Protein AF-A0A7Y9EXD9-F1 (afdb_monomer_lite)

Organism: NCBI:txid640634

Sequence (133 aa):
MTAPFILTLPLAAPLAAGTVIDIAADPDEARRLVVTDIATGVRYSVPAAGLPTTERGRVSRARVEACAISAGRAGTARTELTVVPMSVEPVSGGDGAADALSGAERAAADAGAEASWWSGVDRTEKPAPHRFW

Secondary structure (DSSP, 8-state):
-PPPEEEEESS-----TT-EEEEEE-SS-TTEEEEEETTT--EEEEESTTS---SSS---EEEEEEEEEEE-TTS-EEEEEEEEE-------STHHHHHHHHHHHHHHHHHHHHHHHHTTS---PPPPP----

Foldseek 3Di:
DFDWDKDKAQADDDDDQFFKWFWAADPVDNQWIWIARPVPRDIGIDGVPGDPPPVPDDLGMWTFHDWDWDQDPVRTIMIMTGIGRDPPPPPPDPVVVVVVVVVVVVVVVVVVVVVVVVVPPDPPDDPDPDDDD

Radius of gyration: 27.23 Å; chains: 1; bounding box: 58×32×91 Å

pLDDT: mean 77.77, std 14.72, range [38.97, 95.88]

Structure (mmCIF, N/CA/C/O backbone):
data_AF-A0A7Y9EXD9-F1
#
_entry.id   AF-A0A7Y9EXD9-F1
#
loop_
_atom_site.group_PDB
_atom_site.id
_atom_site.type_symbol
_atom_site.label_atom_id
_atom_site.label_alt_id
_atom_site.label_comp_id
_atom_site.label_asym_id
_atom_site.label_entity_id
_atom_site.label_seq_id
_atom_site.pdbx_PDB_ins_code
_atom_site.Cartn_x
_atom_site.Cartn_y
_atom_site.Cartn_z
_atom_site.occupancy
_atom_site.B_iso_or_equiv
_atom_site.auth_seq_id
_atom_site.auth_comp_id
_atom_site.auth_asym_id
_atom_site.auth_atom_id
_atom_site.pdbx_PDB_model_num
ATOM 1 N N . MET A 1 1 ? 14.109 -13.805 1.657 1.00 53.84 1 MET A N 1
ATOM 2 C CA . MET A 1 1 ? 12.675 -13.547 1.903 1.00 53.84 1 MET A CA 1
ATOM 3 C C . MET A 1 1 ? 12.573 -12.476 2.964 1.00 53.84 1 MET A C 1
ATOM 5 O O . MET A 1 1 ? 13.123 -12.671 4.041 1.00 53.84 1 MET A O 1
ATOM 9 N N . THR A 1 2 ? 11.959 -11.340 2.651 1.00 66.94 2 THR A N 1
ATOM 10 C CA . THR A 1 2 ? 11.722 -10.281 3.639 1.00 66.94 2 THR A CA 1
ATOM 11 C C . THR A 1 2 ? 10.468 -10.640 4.431 1.00 66.94 2 THR A C 1
ATOM 13 O O . THR A 1 2 ? 9.471 -11.050 3.840 1.00 66.94 2 THR A O 1
ATOM 16 N N . ALA A 1 3 ? 10.539 -10.576 5.760 1.00 81.88 3 ALA A N 1
ATOM 17 C CA . ALA A 1 3 ? 9.427 -10.971 6.618 1.00 81.88 3 ALA A CA 1
ATOM 18 C C . ALA A 1 3 ? 8.263 -9.967 6.511 1.00 81.88 3 ALA A C 1
ATOM 20 O O . ALA A 1 3 ? 8.518 -8.767 6.360 1.00 81.88 3 ALA A O 1
ATOM 21 N N . PRO A 1 4 ? 7.002 -10.430 6.593 1.00 87.06 4 PRO A N 1
ATOM 22 C CA . PRO A 1 4 ? 5.862 -9.533 6.691 1.00 87.06 4 PRO A CA 1
ATOM 23 C C . PRO A 1 4 ? 5.931 -8.722 7.986 1.00 87.06 4 PRO A C 1
ATOM 25 O O . PRO A 1 4 ? 6.447 -9.191 9.003 1.00 87.06 4 PRO A O 1
ATOM 28 N N . PHE A 1 5 ? 5.370 -7.520 7.959 1.00 86.31 5 PHE A N 1
ATOM 29 C CA . PHE A 1 5 ? 5.219 -6.685 9.141 1.00 86.31 5 PHE A CA 1
ATOM 30 C C . PHE A 1 5 ? 3.843 -6.033 9.214 1.00 86.31 5 PHE A C 1
ATOM 32 O O . PHE A 1 5 ? 3.102 -6.004 8.233 1.00 86.31 5 PHE A O 1
ATOM 39 N N . ILE A 1 6 ? 3.508 -5.511 10.395 1.00 88.88 6 ILE A N 1
ATOM 40 C CA . ILE A 1 6 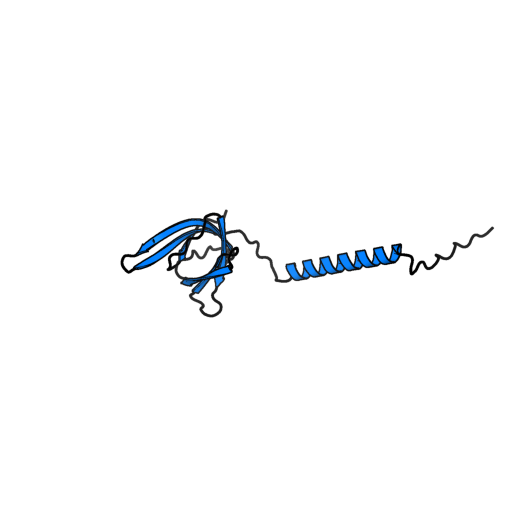? 2.247 -4.811 10.625 1.00 88.88 6 ILE A CA 1
ATOM 41 C C . ILE A 1 6 ? 2.459 -3.307 10.494 1.00 88.88 6 ILE A C 1
ATOM 43 O O . ILE A 1 6 ? 3.301 -2.722 11.175 1.00 88.88 6 ILE A O 1
ATOM 47 N N . LEU A 1 7 ? 1.663 -2.679 9.638 1.00 88.12 7 LEU A N 1
ATOM 48 C CA . LEU A 1 7 ? 1.541 -1.234 9.519 1.00 88.12 7 LEU A CA 1
ATOM 49 C C . LEU A 1 7 ? 0.195 -0.802 10.100 1.00 88.12 7 LEU A C 1
ATOM 51 O O . LEU A 1 7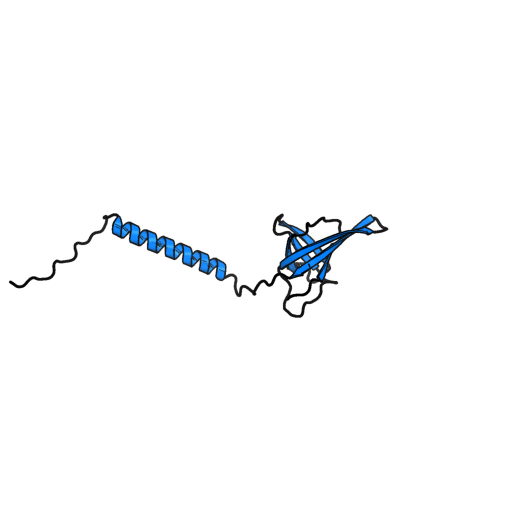 ? -0.839 -1.402 9.827 1.00 88.12 7 LEU A O 1
ATOM 55 N N . THR A 1 8 ? 0.201 0.252 10.907 1.00 88.50 8 THR A N 1
ATOM 56 C CA . THR A 1 8 ? -1.010 0.792 11.526 1.00 88.50 8 THR A CA 1
ATOM 57 C C . THR A 1 8 ? -1.357 2.152 10.945 1.00 88.50 8 THR A C 1
ATOM 59 O O . THR A 1 8 ? -0.533 3.063 10.978 1.00 88.50 8 THR A O 1
ATOM 62 N N . LEU A 1 9 ? -2.610 2.320 10.527 1.00 88.50 9 LEU A N 1
ATOM 63 C CA . LEU A 1 9 ? -3.190 3.615 10.188 1.00 88.50 9 LEU A CA 1
ATOM 64 C C . LEU A 1 9 ? -4.142 4.060 11.314 1.00 88.50 9 LEU A C 1
ATOM 66 O O . LEU A 1 9 ? -5.022 3.283 11.702 1.00 88.50 9 LEU A O 1
ATOM 70 N N . PRO A 1 10 ? -4.029 5.298 11.830 1.00 85.56 10 PRO A N 1
ATOM 71 C CA . PRO A 1 10 ? -4.900 5.827 12.884 1.00 85.56 10 PRO A CA 1
ATOM 72 C C . PRO A 1 10 ? -6.261 6.305 12.334 1.00 85.56 10 PRO A C 1
ATOM 74 O O . PRO A 1 10 ? -6.769 7.349 12.734 1.00 85.56 10 PRO A O 1
ATOM 77 N N . LEU A 1 11 ? -6.816 5.578 11.363 1.00 86.94 11 LEU A N 1
ATOM 78 C CA . LEU A 1 11 ? -8.100 5.848 10.717 1.00 86.94 11 LEU A CA 1
ATOM 79 C C . LEU A 1 11 ? -8.676 4.560 10.109 1.00 86.94 11 LEU A C 1
ATOM 81 O O . LEU A 1 11 ? -7.959 3.569 9.941 1.00 86.94 11 LEU A O 1
ATOM 85 N N . ALA A 1 12 ? -9.962 4.580 9.748 1.00 88.62 12 ALA A N 1
ATOM 86 C CA . ALA A 1 12 ? -10.585 3.531 8.938 1.00 88.62 12 ALA A CA 1
ATOM 87 C C . ALA A 1 12 ? -10.280 3.763 7.453 1.00 88.62 12 ALA A C 1
ATOM 89 O O . ALA A 1 12 ? -10.885 4.632 6.828 1.00 88.62 12 ALA A O 1
ATOM 90 N N . ALA A 1 13 ? -9.361 2.982 6.890 1.00 87.88 13 ALA A N 1
ATOM 91 C CA . ALA A 1 13 ? -9.089 2.963 5.459 1.00 87.88 13 ALA A CA 1
ATOM 92 C C . ALA A 1 13 ? -9.061 1.511 4.988 1.00 87.88 13 ALA A C 1
ATOM 94 O O . ALA A 1 13 ? -8.115 0.793 5.306 1.00 87.88 13 ALA A O 1
ATOM 95 N N . PRO A 1 14 ? -10.075 1.053 4.240 1.00 91.00 14 PRO A N 1
ATOM 96 C CA . PRO A 1 14 ? -9.994 -0.249 3.606 1.00 91.00 14 PRO A CA 1
ATOM 97 C C . PRO A 1 14 ? -8.934 -0.206 2.503 1.00 91.00 14 PRO A C 1
ATOM 99 O O . PRO A 1 14 ? -9.093 0.504 1.514 1.00 91.00 14 PRO A O 1
ATOM 102 N N . LEU A 1 15 ? -7.868 -0.989 2.669 1.00 92.00 15 LEU A N 1
ATOM 103 C CA . LEU A 1 15 ? -6.922 -1.302 1.601 1.00 92.00 15 LEU A CA 1
ATOM 104 C C . LEU A 1 15 ? -7.045 -2.783 1.258 1.00 92.00 15 LEU A C 1
ATOM 106 O O . LEU A 1 15 ? -6.958 -3.646 2.131 1.00 92.00 15 LEU A O 1
ATOM 110 N N . ALA A 1 16 ? -7.281 -3.075 -0.017 1.00 93.69 16 ALA A N 1
ATOM 111 C CA . ALA A 1 16 ? -7.462 -4.441 -0.476 1.00 93.69 16 ALA A CA 1
ATOM 112 C C . ALA A 1 16 ? -6.153 -5.241 -0.378 1.00 93.69 16 ALA A C 1
ATOM 114 O O . ALA A 1 16 ? -5.053 -4.714 -0.561 1.00 93.69 16 ALA A O 1
ATOM 115 N N . ALA A 1 17 ? -6.277 -6.548 -0.144 1.00 94.44 17 ALA A N 1
ATOM 116 C CA . ALA A 1 17 ? -5.156 -7.454 -0.346 1.00 94.44 17 ALA A CA 1
ATOM 117 C C . ALA A 1 17 ? -4.691 -7.371 -1.810 1.00 94.44 17 ALA A C 1
ATOM 119 O O . ALA A 1 17 ? -5.500 -7.346 -2.737 1.00 94.44 17 ALA A O 1
ATOM 120 N N . GLY A 1 18 ? -3.381 -7.314 -2.019 1.00 93.81 18 GLY A N 1
ATOM 121 C CA . GLY A 1 18 ? -2.765 -7.069 -3.317 1.00 93.81 18 GLY A CA 1
ATOM 122 C C . GLY A 1 18 ? -2.420 -5.610 -3.599 1.00 93.81 18 GLY A C 1
ATOM 123 O O . GLY A 1 18 ? -1.590 -5.381 -4.477 1.00 93.81 18 GLY A O 1
ATOM 124 N N . THR A 1 19 ? -2.976 -4.639 -2.864 1.00 94.69 19 THR A N 1
ATOM 125 C CA . THR A 1 19 ? -2.630 -3.225 -3.058 1.00 94.69 19 THR A CA 1
ATOM 126 C C . THR A 1 19 ? -1.142 -2.999 -2.799 1.00 94.69 19 THR A C 1
ATOM 128 O O . THR A 1 19 ? -0.591 -3.469 -1.800 1.00 94.69 19 THR A O 1
ATOM 131 N N . VAL A 1 20 ? -0.489 -2.279 -3.712 1.00 94.31 20 VAL A N 1
ATOM 132 C CA . VAL A 1 20 ? 0.910 -1.872 -3.566 1.00 94.31 20 VAL A CA 1
ATOM 133 C C . VAL A 1 20 ? 0.947 -0.472 -2.974 1.00 94.31 20 VAL A C 1
ATOM 135 O O . VAL A 1 20 ? 0.319 0.450 -3.496 1.00 94.31 20 VAL A O 1
ATOM 138 N N . ILE A 1 21 ? 1.703 -0.328 -1.894 1.00 92.56 21 ILE A N 1
ATOM 139 C CA . ILE A 1 21 ? 1.892 0.932 -1.190 1.00 92.56 21 ILE A CA 1
ATOM 140 C C . ILE A 1 21 ? 3.352 1.372 -1.245 1.00 92.56 21 ILE A C 1
ATOM 142 O O . ILE A 1 21 ? 4.267 0.547 -1.176 1.00 92.56 21 ILE A O 1
ATOM 146 N N . ASP A 1 22 ? 3.553 2.680 -1.335 1.00 91.31 22 ASP A N 1
ATOM 147 C CA . ASP A 1 22 ? 4.838 3.341 -1.130 1.00 91.31 22 ASP A CA 1
ATOM 148 C C . ASP A 1 22 ? 4.902 3.890 0.301 1.00 91.31 22 ASP A C 1
ATOM 150 O O . ASP A 1 22 ? 3.909 4.405 0.817 1.00 91.31 22 ASP A O 1
ATOM 154 N N . ILE A 1 23 ? 6.043 3.744 0.967 1.00 87.75 23 ILE A N 1
ATOM 155 C CA . ILE A 1 23 ? 6.268 4.151 2.353 1.00 87.75 23 ILE A CA 1
ATOM 156 C C . ILE A 1 23 ? 7.499 5.055 2.375 1.00 87.75 23 ILE A C 1
ATOM 158 O O . ILE A 1 23 ? 8.632 4.611 2.193 1.00 87.75 23 ILE A O 1
ATOM 162 N N . ALA A 1 24 ? 7.279 6.337 2.641 1.00 85.62 24 ALA A N 1
ATOM 163 C CA . ALA A 1 24 ? 8.326 7.349 2.642 1.00 85.62 24 ALA A CA 1
ATOM 164 C C . ALA A 1 24 ? 8.376 8.109 3.970 1.00 85.62 24 ALA A C 1
ATOM 166 O O . ALA A 1 24 ? 7.413 8.135 4.736 1.00 85.62 24 ALA A O 1
ATOM 167 N N . ALA A 1 25 ? 9.519 8.742 4.252 1.00 83.25 25 ALA A N 1
ATOM 168 C CA . ALA A 1 25 ? 9.567 9.787 5.274 1.00 83.25 25 ALA A CA 1
ATOM 169 C C . ALA A 1 25 ? 8.645 10.927 4.874 1.00 83.25 25 ALA A C 1
ATOM 171 O O . ALA A 1 25 ? 8.602 11.299 3.703 1.00 83.25 25 ALA A O 1
ATOM 172 N N . ASP A 1 26 ? 7.960 11.494 5.858 1.00 80.56 26 ASP A N 1
ATOM 173 C CA . ASP A 1 26 ? 7.400 12.817 5.672 1.00 80.56 26 ASP A CA 1
ATOM 174 C C . ASP A 1 26 ? 8.570 13.823 5.588 1.00 80.56 26 ASP A C 1
ATOM 176 O O . ASP A 1 26 ? 9.414 13.834 6.494 1.00 80.56 26 ASP A O 1
ATOM 180 N N . PRO A 1 27 ? 8.698 14.594 4.491 1.00 73.50 27 PRO A N 1
ATOM 181 C CA . PRO A 1 27 ? 9.786 15.556 4.335 1.00 73.50 27 PRO A CA 1
ATOM 182 C C . PRO A 1 27 ? 9.695 16.708 5.343 1.00 73.50 27 PRO A C 1
ATOM 184 O O . PRO A 1 27 ? 10.726 17.281 5.693 1.00 73.50 27 PRO A O 1
ATOM 187 N N . ASP A 1 28 ? 8.491 17.010 5.834 1.00 77.94 28 ASP A N 1
ATOM 188 C CA . ASP A 1 28 ? 8.232 18.149 6.712 1.00 77.94 28 ASP A CA 1
ATOM 189 C C . ASP A 1 28 ? 8.230 17.742 8.196 1.00 77.94 28 ASP A C 1
ATOM 191 O O . ASP A 1 28 ? 8.493 18.564 9.077 1.00 77.94 28 ASP A O 1
ATOM 195 N N . GLU A 1 29 ? 7.984 16.462 8.503 1.00 79.19 29 GLU A N 1
ATOM 196 C CA . GLU A 1 29 ? 7.895 15.961 9.877 1.00 79.19 29 GLU A CA 1
ATOM 197 C C . GLU A 1 29 ? 8.672 14.649 10.073 1.00 79.19 29 GLU A C 1
ATOM 199 O O . GLU A 1 29 ? 8.161 13.550 9.878 1.00 79.19 29 GLU A O 1
ATOM 204 N N . ALA A 1 30 ? 9.905 14.740 10.584 1.00 71.44 30 ALA A N 1
ATOM 205 C CA . ALA A 1 30 ? 10.828 13.602 10.741 1.00 71.44 30 ALA A CA 1
ATOM 206 C C . ALA A 1 30 ? 10.293 12.404 11.563 1.00 71.44 30 ALA A C 1
ATOM 208 O O . ALA A 1 30 ? 10.867 11.314 11.528 1.00 71.44 30 ALA A O 1
ATOM 209 N N . ARG A 1 31 ? 9.211 12.594 12.328 1.00 80.06 31 ARG A N 1
ATOM 210 C CA . ARG A 1 31 ? 8.548 11.551 13.130 1.00 80.06 31 ARG A CA 1
ATOM 211 C C . ARG A 1 31 ? 7.303 10.967 12.468 1.00 80.06 31 ARG A C 1
ATOM 213 O O . ARG A 1 31 ? 6.606 10.172 13.101 1.00 80.06 31 ARG A O 1
ATOM 220 N N . ARG A 1 32 ? 7.026 11.329 11.220 1.00 83.12 32 ARG A N 1
ATOM 221 C CA . ARG A 1 32 ? 5.924 10.794 10.432 1.00 83.12 32 ARG A CA 1
ATOM 222 C C . ARG A 1 32 ? 6.414 10.111 9.178 1.00 83.12 32 ARG A C 1
ATOM 224 O O . ARG A 1 32 ? 7.522 10.324 8.684 1.00 83.12 32 ARG A O 1
ATOM 231 N N . LEU A 1 33 ? 5.550 9.245 8.691 1.00 85.62 33 LEU A N 1
ATOM 232 C CA . LEU A 1 33 ? 5.712 8.560 7.434 1.00 85.62 33 LEU A CA 1
ATOM 233 C C . LEU A 1 33 ? 4.466 8.771 6.604 1.00 85.62 33 LEU A C 1
ATOM 235 O O . LEU A 1 33 ? 3.353 8.871 7.123 1.00 85.62 33 LEU A O 1
ATOM 239 N N . VAL A 1 34 ? 4.684 8.809 5.305 1.00 88.50 34 VAL A N 1
ATOM 240 C CA . VAL A 1 34 ? 3.632 8.897 4.313 1.00 88.50 34 VAL A CA 1
ATOM 241 C C . VAL A 1 34 ? 3.505 7.526 3.679 1.00 88.50 34 VAL A C 1
ATOM 243 O O . VAL A 1 34 ? 4.453 7.024 3.079 1.00 88.50 34 VAL A O 1
ATOM 246 N N . VAL A 1 35 ? 2.327 6.933 3.821 1.00 90.00 35 VAL A N 1
ATOM 247 C CA . VAL A 1 35 ? 1.935 5.707 3.132 1.00 90.00 35 VAL A CA 1
ATOM 248 C C . VAL A 1 35 ? 1.063 6.115 1.957 1.00 90.00 35 VAL A C 1
ATOM 250 O O . VAL A 1 35 ? 0.035 6.756 2.158 1.00 90.00 35 VAL A O 1
ATOM 253 N N . THR A 1 36 ? 1.460 5.770 0.741 1.00 92.25 36 THR A N 1
ATOM 254 C CA . THR A 1 36 ? 0.731 6.136 -0.476 1.00 92.25 36 THR A CA 1
ATOM 255 C C . THR A 1 36 ? 0.239 4.878 -1.165 1.00 92.25 36 THR A C 1
ATOM 257 O O . THR A 1 36 ? 1.048 4.021 -1.510 1.00 92.25 36 THR A O 1
ATOM 260 N N . ASP A 1 37 ? -1.066 4.760 -1.389 1.00 93.62 37 ASP A N 1
ATOM 261 C CA . ASP A 1 37 ? -1.591 3.761 -2.319 1.00 93.62 37 ASP A CA 1
ATOM 262 C C . ASP A 1 37 ? -1.192 4.169 -3.740 1.00 93.62 37 ASP A C 1
ATOM 264 O O . ASP A 1 37 ? -1.596 5.224 -4.226 1.00 93.62 37 ASP A O 1
ATOM 268 N N . ILE A 1 38 ? -0.377 3.349 -4.405 1.00 93.12 38 ILE A N 1
ATOM 269 C CA . ILE A 1 38 ? 0.156 3.668 -5.735 1.00 93.12 38 ILE A CA 1
ATOM 270 C C . ILE A 1 38 ? -0.955 3.684 -6.790 1.00 93.12 38 ILE A C 1
ATOM 272 O O . ILE A 1 38 ? -0.881 4.458 -7.742 1.00 93.12 38 ILE A O 1
ATOM 276 N N . ALA A 1 39 ? -1.984 2.849 -6.635 1.00 92.50 39 ALA A N 1
ATOM 277 C CA . ALA A 1 39 ? -3.055 2.741 -7.618 1.00 92.50 39 ALA A CA 1
ATOM 278 C C . ALA A 1 39 ? -3.986 3.959 -7.587 1.00 92.50 39 ALA A C 1
ATOM 280 O O . ALA A 1 39 ? -4.462 4.397 -8.632 1.00 92.50 39 ALA A O 1
ATOM 281 N N . THR A 1 40 ? -4.249 4.502 -6.397 1.00 92.62 40 THR A N 1
ATOM 282 C CA . THR A 1 40 ? -5.210 5.602 -6.205 1.00 92.62 40 THR A CA 1
ATOM 283 C C . THR A 1 40 ? -4.554 6.955 -5.938 1.00 92.62 40 THR A C 1
ATOM 285 O O . THR A 1 40 ? -5.205 7.988 -6.071 1.00 92.62 40 THR A O 1
ATOM 288 N N . GLY A 1 41 ? -3.280 6.974 -5.548 1.00 92.12 41 GLY A N 1
ATOM 289 C CA . GLY A 1 41 ? -2.555 8.173 -5.126 1.00 92.12 41 GLY A CA 1
ATOM 290 C C . GLY A 1 41 ? -2.954 8.696 -3.742 1.00 92.12 41 GLY A C 1
ATOM 291 O O . GLY A 1 41 ? -2.472 9.752 -3.331 1.00 92.12 41 GLY A O 1
ATOM 292 N N . VAL A 1 42 ? -3.828 7.999 -3.007 1.00 91.94 42 VAL A N 1
ATOM 293 C CA . VAL A 1 42 ? -4.260 8.427 -1.670 1.00 91.94 42 VAL A CA 1
ATOM 294 C C . VAL A 1 42 ? -3.099 8.304 -0.685 1.00 91.94 42 VAL A C 1
ATOM 296 O O . VAL A 1 42 ? -2.430 7.273 -0.617 1.00 91.94 42 VAL A O 1
ATOM 299 N N . ARG A 1 43 ? -2.872 9.369 0.095 1.00 91.56 43 ARG A N 1
ATOM 300 C CA . ARG A 1 43 ? -1.762 9.490 1.049 1.00 91.56 43 ARG A CA 1
ATOM 301 C C . ARG A 1 43 ? -2.271 9.466 2.484 1.00 91.56 43 ARG A C 1
ATOM 303 O O . ARG A 1 43 ? -3.142 10.250 2.856 1.00 91.56 43 ARG A O 1
ATOM 310 N N . TYR A 1 44 ? -1.667 8.619 3.304 1.00 88.75 44 TYR A N 1
ATOM 311 C CA . TYR A 1 44 ? -1.942 8.485 4.728 1.00 88.75 44 TYR A CA 1
ATOM 312 C C . TYR A 1 44 ? -0.703 8.902 5.519 1.00 88.75 44 TYR A C 1
ATOM 314 O O . TYR A 1 44 ? 0.367 8.317 5.360 1.00 88.75 44 TYR A O 1
ATOM 322 N N . SER A 1 45 ? -0.843 9.915 6.373 1.00 87.06 45 SER A N 1
ATOM 323 C CA . SER A 1 45 ? 0.220 10.338 7.289 1.00 87.06 45 SER A CA 1
ATOM 324 C C . SER A 1 45 ? 0.096 9.547 8.588 1.00 87.06 45 SER A C 1
ATOM 326 O O . SER A 1 45 ? -0.951 9.579 9.242 1.00 87.06 45 SER A O 1
ATOM 328 N N . VAL A 1 46 ? 1.142 8.807 8.948 1.00 84.50 46 VAL A N 1
ATOM 329 C CA . VAL A 1 46 ? 1.164 7.951 10.137 1.00 84.50 46 VAL A CA 1
ATOM 330 C C . VAL A 1 46 ? 2.377 8.240 11.014 1.00 84.50 46 VAL A C 1
ATOM 332 O O . VAL A 1 46 ? 3.436 8.609 10.500 1.00 84.50 46 VAL A O 1
ATOM 335 N N . PRO A 1 47 ? 2.270 8.060 12.341 1.00 81.62 47 PRO A N 1
ATOM 336 C CA . PRO A 1 47 ? 3.429 8.130 13.219 1.00 81.62 47 PRO A CA 1
ATOM 337 C C . PRO A 1 47 ? 4.485 7.093 12.813 1.00 81.62 47 PRO A C 1
ATOM 339 O O . PRO A 1 47 ? 4.166 5.930 12.584 1.00 81.62 47 PRO A O 1
ATOM 342 N N . ALA A 1 48 ? 5.756 7.492 12.782 1.00 71.94 48 ALA A N 1
ATOM 343 C CA . ALA A 1 48 ? 6.875 6.588 12.502 1.00 71.94 48 ALA A CA 1
ATOM 344 C C . ALA A 1 48 ? 7.119 5.570 13.634 1.00 71.94 48 ALA A C 1
ATOM 346 O O . ALA A 1 48 ? 7.829 4.581 13.451 1.00 71.94 48 ALA A O 1
ATOM 347 N N . ALA A 1 49 ? 6.542 5.811 14.815 1.00 60.34 49 ALA A N 1
ATOM 348 C CA . ALA A 1 49 ? 6.618 4.915 15.957 1.00 60.34 49 ALA A CA 1
ATOM 349 C C . ALA A 1 49 ? 5.772 3.657 15.697 1.00 60.34 49 ALA A C 1
ATOM 351 O O . ALA A 1 49 ? 4.548 3.704 15.776 1.00 60.34 49 ALA A O 1
ATOM 352 N 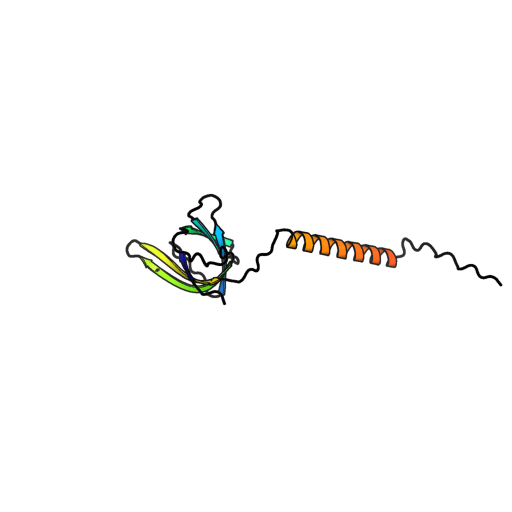N . GLY A 1 50 ? 6.426 2.533 15.397 1.00 53.03 50 GLY A N 1
ATOM 353 C CA . GLY A 1 50 ? 5.765 1.227 15.279 1.00 53.03 50 GLY A CA 1
ATOM 354 C C . GLY A 1 50 ? 6.077 0.438 14.012 1.00 53.03 50 GLY A C 1
ATOM 355 O O . GLY A 1 50 ? 5.630 -0.698 13.902 1.00 53.03 50 GLY A O 1
ATOM 356 N N . LEU A 1 51 ? 6.856 0.984 13.077 1.00 60.34 51 LEU A N 1
ATOM 357 C CA . LEU A 1 51 ? 7.388 0.171 11.986 1.00 60.34 51 LEU A CA 1
ATOM 358 C C . LEU A 1 51 ? 8.604 -0.621 12.449 1.00 60.34 51 LEU A C 1
ATOM 360 O O . LEU A 1 51 ? 9.446 -0.071 13.165 1.00 60.34 51 LEU A O 1
ATOM 364 N N . PRO A 1 52 ? 8.750 -1.881 12.010 1.00 53.34 52 PRO A N 1
ATOM 365 C CA . PRO A 1 52 ? 10.027 -2.537 12.139 1.00 53.34 52 PRO A CA 1
ATOM 366 C C . PRO A 1 52 ? 11.013 -1.768 11.276 1.00 53.34 52 PRO A C 1
ATOM 368 O O . PRO A 1 52 ? 10.881 -1.697 10.054 1.00 53.34 52 PRO A O 1
ATOM 371 N N . THR A 1 53 ? 12.018 -1.195 11.926 1.00 50.84 53 THR A N 1
ATOM 372 C CA . THR A 1 53 ? 13.288 -0.855 11.301 1.00 50.84 53 THR A CA 1
ATOM 373 C C . THR A 1 53 ? 13.872 -2.176 10.810 1.00 50.84 53 THR A C 1
ATOM 375 O O . THR A 1 53 ? 14.639 -2.834 11.505 1.00 50.84 53 THR A O 1
ATOM 378 N N . THR A 1 54 ? 13.423 -2.665 9.656 1.00 45.25 54 THR A N 1
ATOM 379 C CA . THR A 1 54 ? 14.049 -3.825 9.036 1.00 45.25 54 THR A CA 1
ATOM 380 C C . THR A 1 54 ? 15.497 -3.434 8.794 1.00 45.25 54 THR A C 1
ATOM 382 O O . THR A 1 54 ? 15.751 -2.416 8.154 1.00 45.25 54 THR A O 1
ATOM 385 N N . GLU A 1 55 ? 16.443 -4.218 9.313 1.00 42.03 55 GLU A N 1
ATOM 386 C CA . GLU A 1 55 ? 17.897 -3.966 9.280 1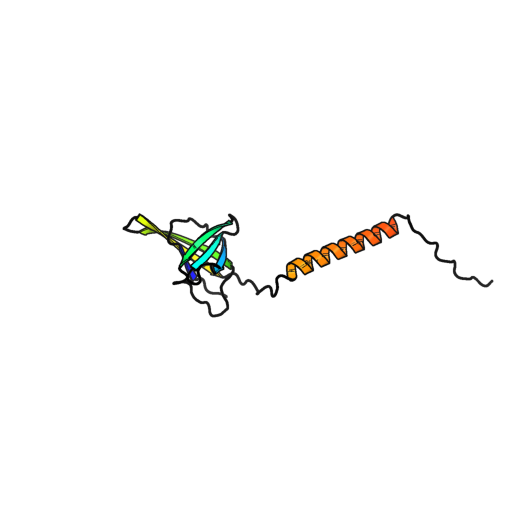.00 42.03 55 GLU A CA 1
ATOM 387 C C . GLU A 1 55 ? 18.495 -3.774 7.865 1.00 42.03 55 GLU A C 1
ATOM 389 O O . GLU A 1 55 ? 19.699 -3.601 7.703 1.00 42.03 55 GLU A O 1
ATOM 394 N N . ARG A 1 56 ? 17.669 -3.778 6.814 1.00 38.97 56 ARG A N 1
ATOM 395 C CA . ARG A 1 56 ? 18.039 -3.573 5.415 1.00 38.97 56 ARG A CA 1
ATOM 396 C C . ARG A 1 56 ? 17.235 -2.430 4.804 1.00 38.97 56 ARG A C 1
ATOM 398 O O . ARG A 1 56 ? 16.292 -2.669 4.060 1.00 38.97 56 ARG A O 1
ATOM 405 N N . GLY A 1 57 ? 17.634 -1.197 5.105 1.00 50.75 57 GLY A N 1
ATOM 406 C CA . GLY A 1 57 ? 17.099 -0.004 4.447 1.00 50.75 57 GLY A CA 1
ATOM 407 C C . GLY A 1 57 ? 15.641 0.309 4.802 1.00 50.75 57 GLY A C 1
ATOM 408 O O . GLY A 1 57 ? 14.864 -0.544 5.227 1.00 50.75 57 GLY A O 1
ATOM 409 N N . ARG A 1 58 ? 15.251 1.577 4.650 1.00 64.62 58 ARG A N 1
ATOM 410 C CA . ARG A 1 58 ? 13.834 1.963 4.691 1.00 64.62 58 ARG A CA 1
ATOM 411 C C . ARG A 1 58 ? 13.091 1.145 3.635 1.00 64.62 58 ARG A C 1
ATOM 413 O O . ARG A 1 58 ? 13.423 1.250 2.458 1.00 64.62 58 ARG A O 1
ATOM 420 N N . VAL A 1 59 ? 12.097 0.359 4.046 1.00 67.56 59 VAL A N 1
ATOM 421 C CA . VAL A 1 59 ? 11.145 -0.246 3.106 1.00 67.56 59 VAL A CA 1
ATOM 422 C C . VAL A 1 59 ? 10.486 0.894 2.339 1.00 67.56 59 VAL A C 1
ATOM 424 O O . VAL A 1 59 ? 9.785 1.697 2.946 1.00 67.56 59 VAL A O 1
ATOM 427 N N . SER A 1 60 ? 10.748 0.983 1.037 1.00 80.00 60 SER A N 1
ATOM 428 C CA . SER A 1 60 ? 10.157 1.998 0.163 1.00 80.00 60 SER A CA 1
ATOM 429 C C . SER A 1 60 ? 8.833 1.528 -0.422 1.00 80.00 60 SER A C 1
ATOM 431 O O . SER A 1 60 ? 7.902 2.312 -0.492 1.00 80.00 60 SER A O 1
ATOM 433 N N . ARG A 1 61 ? 8.696 0.241 -0.770 1.00 88.88 61 ARG A N 1
ATOM 434 C CA . ARG A 1 61 ? 7.431 -0.337 -1.248 1.00 88.88 61 ARG A CA 1
ATOM 435 C C . ARG A 1 61 ? 7.080 -1.634 -0.549 1.00 88.88 61 ARG A C 1
ATOM 437 O O . ARG A 1 61 ? 7.946 -2.459 -0.254 1.00 88.88 61 ARG A O 1
ATOM 444 N N . ALA A 1 62 ? 5.790 -1.842 -0.340 1.00 90.38 62 ALA A N 1
ATOM 445 C CA . ALA A 1 62 ? 5.251 -3.070 0.218 1.00 90.38 62 ALA A CA 1
ATOM 446 C C . ALA A 1 62 ? 3.920 -3.435 -0.446 1.00 90.38 62 ALA A C 1
ATOM 448 O O . ALA A 1 62 ? 3.218 -2.581 -0.986 1.00 90.38 62 ALA A O 1
ATOM 449 N N . ARG A 1 63 ? 3.568 -4.717 -0.391 1.00 94.06 63 ARG A N 1
ATOM 450 C CA . ARG A 1 63 ? 2.270 -5.234 -0.826 1.00 94.06 63 ARG A CA 1
ATOM 451 C C . ARG A 1 63 ? 1.423 -5.565 0.395 1.00 94.06 63 ARG A C 1
ATOM 453 O O . ARG A 1 63 ? 1.917 -6.196 1.326 1.00 94.06 63 ARG A O 1
ATOM 460 N N . VAL A 1 64 ? 0.157 -5.167 0.383 1.00 94.38 64 VAL A N 1
ATOM 461 C CA . VAL A 1 64 ? -0.819 -5.547 1.409 1.00 94.38 64 VAL A CA 1
ATOM 462 C C . VAL A 1 64 ? -1.212 -7.012 1.213 1.00 94.38 64 VAL A C 1
ATOM 464 O O . VAL A 1 64 ? -1.669 -7.392 0.140 1.00 94.38 64 VAL A O 1
ATOM 467 N N . GLU A 1 65 ? -1.056 -7.835 2.243 1.00 95.88 65 GLU A N 1
ATOM 468 C CA . GLU A 1 65 ? -1.527 -9.229 2.274 1.00 95.88 65 GLU A CA 1
ATOM 469 C C . GLU A 1 65 ? -2.872 -9.349 2.993 1.00 95.88 65 GLU A C 1
ATOM 471 O O . GLU A 1 65 ? -3.741 -10.113 2.584 1.00 95.88 65 GLU A O 1
ATOM 476 N N . ALA A 1 66 ? -3.066 -8.567 4.055 1.00 94.88 66 ALA A N 1
ATOM 477 C CA . ALA A 1 66 ? -4.310 -8.544 4.810 1.00 94.88 66 ALA A CA 1
ATOM 478 C C . ALA A 1 66 ? -4.579 -7.153 5.385 1.00 94.88 66 ALA A C 1
ATOM 480 O O . ALA A 1 66 ? -3.651 -6.401 5.684 1.00 94.88 66 ALA A O 1
ATOM 481 N N . CYS A 1 67 ? -5.860 -6.842 5.573 1.00 94.44 67 CYS A N 1
ATOM 482 C CA . CYS A 1 67 ? -6.333 -5.608 6.183 1.00 94.44 67 CYS A CA 1
ATOM 483 C C . CYS A 1 67 ? -7.382 -5.944 7.243 1.00 94.44 67 CYS A C 1
ATOM 485 O O . CYS A 1 67 ? -8.390 -6.585 6.945 1.00 94.44 67 CYS A O 1
ATOM 487 N N . ALA A 1 68 ? -7.158 -5.479 8.467 1.00 94.25 68 ALA A N 1
ATOM 488 C CA . ALA A 1 68 ? -8.108 -5.556 9.563 1.00 94.25 68 ALA A CA 1
ATOM 489 C C . ALA A 1 68 ? -8.481 -4.141 10.008 1.00 94.25 68 ALA A C 1
ATOM 491 O O . ALA A 1 68 ? -7.614 -3.321 10.300 1.00 94.25 68 ALA A O 1
ATOM 492 N N . ILE A 1 69 ? -9.779 -3.850 10.075 1.00 92.38 69 ILE A N 1
ATOM 493 C CA . ILE A 1 69 ? -10.286 -2.569 10.570 1.00 92.38 69 ILE A CA 1
ATOM 494 C C . ILE A 1 69 ? -10.959 -2.825 11.910 1.00 92.38 69 ILE A C 1
ATOM 496 O O . ILE A 1 69 ? -11.841 -3.675 12.020 1.00 92.38 69 ILE A O 1
ATOM 500 N N . SER A 1 70 ? -10.554 -2.074 12.925 1.00 90.38 70 SER A N 1
ATOM 501 C CA . SER A 1 70 ? -11.145 -2.120 14.258 1.00 90.38 70 SER A CA 1
ATOM 502 C C . SER A 1 70 ? -11.713 -0.756 14.635 1.00 90.38 70 SER A C 1
ATOM 504 O O . SER A 1 70 ? -11.102 0.287 14.395 1.00 90.38 70 SER A O 1
ATOM 506 N N . ALA A 1 71 ? -12.904 -0.762 15.230 1.00 85.88 71 ALA A N 1
ATOM 507 C CA . ALA A 1 71 ? -13.490 0.423 15.839 1.00 85.88 71 ALA A CA 1
ATOM 508 C C . ALA A 1 71 ? -13.049 0.498 17.306 1.00 85.88 71 ALA A C 1
ATOM 510 O O . ALA A 1 71 ? -13.325 -0.401 18.101 1.00 85.88 71 ALA A O 1
ATOM 511 N N . GLY A 1 72 ? -12.343 1.562 17.669 1.00 76.44 72 GLY A N 1
ATOM 512 C CA . GLY A 1 72 ? -11.948 1.847 19.040 1.00 76.44 72 GLY A CA 1
ATOM 513 C C . GLY A 1 72 ? -13.115 2.365 19.880 1.00 76.44 72 GLY A C 1
ATOM 514 O O . GLY A 1 72 ? -14.058 2.983 19.387 1.00 76.44 72 GLY A O 1
ATOM 515 N N . ARG A 1 73 ? -13.015 2.160 21.198 1.00 68.81 73 ARG A N 1
ATOM 516 C CA . ARG A 1 73 ? -14.054 2.500 22.191 1.00 68.81 73 ARG A CA 1
ATOM 517 C C . ARG A 1 73 ? -14.393 4.001 22.269 1.00 68.81 73 ARG A C 1
ATOM 519 O O . ARG A 1 73 ? -15.423 4.351 22.828 1.00 68.81 73 ARG A O 1
ATOM 526 N N . ALA A 1 74 ? -13.546 4.870 21.713 1.00 70.81 74 ALA A N 1
ATOM 527 C CA . ALA A 1 74 ? -13.702 6.328 21.707 1.00 70.81 74 ALA A CA 1
ATOM 528 C C . ALA A 1 74 ? -14.051 6.903 20.316 1.00 70.81 74 ALA A C 1
ATOM 530 O O . ALA A 1 74 ? -13.788 8.072 20.05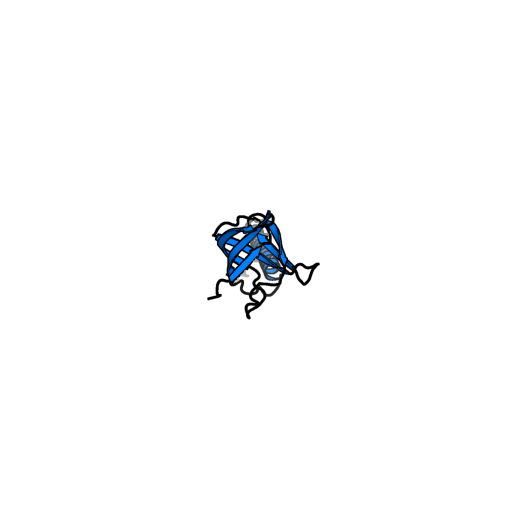1 1.00 70.81 74 ALA A O 1
ATOM 531 N N . GLY A 1 75 ? -14.584 6.086 19.400 1.00 69.50 75 GLY A N 1
ATOM 532 C CA . GLY A 1 75 ? -14.912 6.519 18.033 1.00 69.50 75 GLY A CA 1
ATOM 533 C C . GLY A 1 75 ? -13.699 6.652 17.106 1.00 69.50 75 GLY A C 1
ATOM 534 O O . GLY A 1 75 ? -13.839 7.041 15.951 1.00 69.50 75 GLY A O 1
ATOM 535 N N . THR A 1 76 ? -12.506 6.300 17.583 1.00 78.19 76 THR A N 1
ATOM 536 C CA . THR A 1 76 ? -11.293 6.224 16.771 1.00 78.19 76 THR A CA 1
ATOM 537 C C . THR A 1 76 ? -11.236 4.875 16.067 1.00 78.19 76 THR A C 1
ATOM 539 O O . THR A 1 76 ? -11.130 3.836 16.712 1.00 78.19 76 THR A O 1
ATOM 542 N N . ALA A 1 77 ? -11.320 4.858 14.740 1.00 85.31 77 ALA A N 1
ATOM 543 C CA . ALA A 1 77 ? -11.090 3.636 13.978 1.00 85.31 77 ALA A CA 1
ATOM 544 C C . ALA A 1 77 ? -9.597 3.471 13.669 1.00 85.31 77 ALA A C 1
ATOM 546 O O . ALA A 1 77 ? -8.899 4.453 13.419 1.00 85.31 77 ALA A O 1
ATOM 547 N N . ARG A 1 78 ? -9.109 2.233 13.686 1.00 88.44 78 ARG A N 1
ATOM 548 C CA . ARG A 1 78 ? -7.724 1.877 13.370 1.00 88.44 78 ARG A CA 1
ATOM 549 C C . ARG A 1 78 ? -7.719 0.799 12.302 1.00 88.44 78 ARG A C 1
ATOM 551 O O . ARG A 1 78 ? -8.491 -0.156 12.379 1.00 88.44 78 ARG A O 1
ATOM 558 N N . THR A 1 79 ? -6.816 0.940 11.345 1.00 90.75 79 THR A N 1
ATOM 559 C CA . THR A 1 79 ? -6.552 -0.091 10.344 1.00 90.75 79 THR A CA 1
ATOM 560 C C . THR A 1 79 ? -5.196 -0.719 10.626 1.00 90.75 79 THR A C 1
ATOM 562 O O . THR A 1 79 ? -4.207 -0.008 10.800 1.00 90.75 79 THR A O 1
ATOM 565 N N . GLU A 1 80 ? -5.150 -2.043 10.673 1.00 91.44 80 GLU A N 1
ATOM 566 C CA . GLU A 1 80 ? -3.930 -2.839 10.742 1.00 91.44 80 GLU A CA 1
ATOM 567 C C . GLU A 1 80 ? -3.741 -3.565 9.413 1.00 91.44 80 GLU A C 1
ATOM 569 O O . GLU A 1 80 ? -4.617 -4.295 8.949 1.00 91.44 80 GLU A O 1
ATOM 574 N N . LEU A 1 81 ? -2.595 -3.332 8.785 1.00 91.06 81 LEU A N 1
ATOM 575 C CA . LEU A 1 81 ? -2.226 -3.916 7.507 1.00 91.06 81 LEU A CA 1
ATOM 576 C C . LEU A 1 81 ? -1.081 -4.892 7.732 1.00 91.06 81 LEU A C 1
ATOM 578 O O . LEU A 1 81 ? -0.017 -4.493 8.206 1.00 91.06 81 LEU A O 1
ATOM 582 N N . THR A 1 82 ? -1.272 -6.146 7.341 1.00 92.62 82 THR A N 1
ATOM 583 C CA . THR A 1 82 ? -0.157 -7.077 7.168 1.00 92.62 82 THR A CA 1
ATOM 584 C C . THR A 1 82 ? 0.439 -6.812 5.802 1.00 92.62 82 THR A C 1
ATOM 586 O O . THR A 1 82 ? -0.240 -6.994 4.790 1.00 92.62 82 THR A O 1
ATOM 589 N N . VAL A 1 83 ? 1.691 -6.370 5.762 1.00 91.31 83 VAL A N 1
ATOM 590 C CA . VAL A 1 83 ? 2.362 -5.987 4.521 1.00 91.31 83 VAL A CA 1
ATOM 591 C C . VAL A 1 83 ? 3.652 -6.771 4.334 1.00 91.31 83 VAL A C 1
ATOM 593 O O . VAL A 1 83 ? 4.390 -7.030 5.283 1.00 91.31 83 VAL A O 1
ATOM 596 N N . VAL A 1 84 ? 3.928 -7.148 3.091 1.00 90.56 84 VAL A N 1
ATOM 597 C CA . VAL A 1 84 ? 5.166 -7.816 2.691 1.00 90.56 84 VAL A CA 1
ATOM 598 C C . VAL A 1 84 ? 6.040 -6.790 1.975 1.00 90.56 84 VAL A C 1
ATOM 600 O O . VAL A 1 84 ? 5.617 -6.260 0.941 1.00 90.56 84 VAL A O 1
ATOM 603 N N . PRO A 1 85 ? 7.244 -6.484 2.497 1.00 88.44 85 PRO A N 1
ATOM 604 C CA . PRO A 1 85 ? 8.191 -5.621 1.806 1.00 88.44 85 PRO A CA 1
ATOM 605 C C . PRO A 1 85 ? 8.474 -6.171 0.412 1.00 88.44 85 PRO A C 1
ATOM 607 O O . PRO A 1 85 ? 8.836 -7.340 0.255 1.00 88.44 85 PRO A O 1
ATOM 610 N N . MET A 1 86 ? 8.351 -5.318 -0.594 1.00 86.31 86 MET A N 1
ATOM 611 C CA . MET A 1 86 ? 8.820 -5.646 -1.927 1.00 86.31 86 MET A CA 1
ATOM 612 C C . MET A 1 86 ? 10.301 -5.303 -1.978 1.00 86.31 86 MET A C 1
ATOM 614 O O . MET A 1 86 ? 10.699 -4.202 -1.601 1.00 86.31 86 MET A O 1
ATOM 618 N N . SER A 1 87 ? 11.124 -6.252 -2.422 1.00 69.06 87 SER A N 1
ATOM 619 C CA . SER A 1 87 ? 12.523 -5.983 -2.738 1.00 69.06 87 SER A CA 1
ATOM 620 C C . SER A 1 87 ? 12.554 -5.008 -3.907 1.00 69.06 87 SER A C 1
ATOM 622 O O . SER A 1 87 ? 12.524 -5.410 -5.067 1.00 69.06 87 SER A O 1
ATOM 624 N N . VAL A 1 88 ? 12.557 -3.716 -3.612 1.00 58.66 88 VAL A N 1
ATOM 625 C CA . VAL A 1 88 ? 13.026 -2.733 -4.571 1.00 58.66 88 VAL A CA 1
ATOM 626 C C . VAL A 1 88 ? 14.534 -2.821 -4.424 1.00 58.66 88 VAL A C 1
ATOM 628 O O . VAL A 1 88 ? 15.083 -2.321 -3.443 1.00 58.66 88 VAL A O 1
ATOM 631 N N . GLU A 1 89 ? 15.193 -3.556 -5.327 1.00 53.12 89 GLU A N 1
ATOM 632 C CA . GLU A 1 89 ? 16.619 -3.317 -5.569 1.00 53.12 89 GLU A CA 1
ATOM 633 C C . GLU A 1 89 ? 16.776 -1.794 -5.585 1.00 53.12 89 GL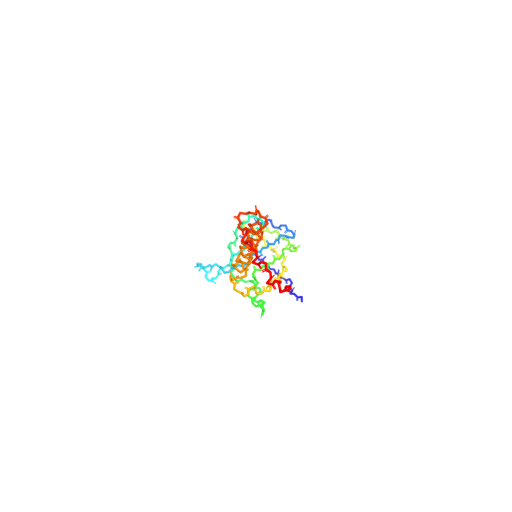U A C 1
ATOM 635 O O . GLU A 1 89 ? 15.988 -1.136 -6.278 1.00 53.12 89 GLU A O 1
ATOM 640 N N . PRO A 1 90 ? 17.654 -1.207 -4.755 1.00 48.50 90 PRO A N 1
ATOM 641 C CA . PRO A 1 90 ? 17.859 0.223 -4.803 1.00 48.50 90 PRO A CA 1
ATOM 642 C C . PRO A 1 90 ? 18.243 0.528 -6.244 1.00 48.50 90 PRO A C 1
ATOM 644 O O . PRO A 1 90 ? 19.325 0.156 -6.689 1.00 48.50 90 PRO A O 1
ATOM 647 N N . VAL A 1 91 ? 17.329 1.150 -6.991 1.00 48.19 91 VAL A N 1
ATOM 648 C CA . VAL A 1 91 ? 17.674 1.770 -8.259 1.00 48.19 91 VAL A CA 1
ATOM 649 C C . VAL A 1 91 ? 18.599 2.894 -7.836 1.00 48.19 91 VAL A C 1
ATOM 651 O O . VAL A 1 91 ? 18.168 3.945 -7.362 1.00 48.19 91 VAL A O 1
ATOM 654 N N . SER A 1 92 ? 19.891 2.594 -7.838 1.00 41.81 92 SER A N 1
ATOM 655 C CA . SER A 1 92 ? 20.941 3.569 -7.667 1.00 41.81 92 SER A CA 1
ATOM 656 C C . SER A 1 92 ? 20.734 4.619 -8.750 1.00 41.81 92 SER A C 1
ATOM 658 O O . SER A 1 92 ? 20.957 4.341 -9.923 1.00 41.81 92 SER A O 1
ATOM 660 N N . GLY A 1 93 ? 20.274 5.799 -8.342 1.00 44.22 93 GLY A N 1
ATOM 661 C CA . GLY A 1 93 ? 20.231 6.990 -9.180 1.00 44.22 93 GLY A CA 1
ATOM 662 C C . GLY A 1 93 ? 18.931 7.170 -9.959 1.00 44.22 93 GLY A C 1
ATOM 663 O O . GLY A 1 93 ? 18.457 6.277 -10.657 1.00 44.22 93 GLY A O 1
ATOM 664 N N . GLY A 1 94 ? 18.402 8.395 -9.918 1.00 48.84 94 GLY A N 1
ATOM 665 C CA . GLY A 1 94 ? 17.397 8.886 -10.868 1.00 48.84 94 GLY A CA 1
ATOM 666 C C . GLY A 1 94 ? 17.878 8.911 -12.329 1.00 48.84 94 GLY A C 1
ATOM 667 O O . GLY A 1 94 ? 17.131 9.352 -13.196 1.00 48.84 94 GLY A O 1
ATOM 668 N N . ASP A 1 95 ? 19.081 8.402 -12.601 1.00 56.62 95 ASP A N 1
ATOM 669 C CA . ASP A 1 95 ? 19.689 8.306 -13.923 1.00 56.62 95 ASP A CA 1
ATOM 670 C C . ASP A 1 95 ? 19.075 7.193 -14.774 1.00 56.62 95 ASP A C 1
ATOM 672 O O . ASP A 1 95 ? 18.981 7.355 -15.977 1.00 56.62 95 ASP A O 1
ATOM 676 N N . GLY A 1 96 ? 18.531 6.113 -14.198 1.00 57.59 96 GLY A N 1
ATOM 677 C CA . GLY A 1 96 ? 18.011 5.000 -15.011 1.00 57.59 96 GLY A CA 1
ATOM 678 C C . GLY A 1 96 ? 16.847 5.383 -15.939 1.00 57.59 96 GLY A C 1
ATOM 679 O O . GLY A 1 96 ? 16.725 4.853 -17.041 1.00 57.59 96 GLY A O 1
ATOM 680 N N . ALA A 1 97 ? 16.001 6.330 -15.521 1.00 62.59 97 ALA A N 1
ATOM 681 C CA . ALA A 1 97 ? 14.921 6.849 -16.363 1.00 62.59 97 ALA A CA 1
ATOM 682 C C . ALA A 1 97 ? 15.440 7.832 -17.425 1.00 62.59 97 ALA A C 1
ATOM 684 O O . ALA A 1 97 ? 14.957 7.818 -18.556 1.00 62.59 97 ALA A O 1
ATOM 685 N N . ALA A 1 98 ? 16.431 8.655 -17.072 1.00 68.31 98 ALA A N 1
ATOM 686 C CA . ALA A 1 98 ? 17.081 9.576 -17.998 1.00 68.31 98 ALA A CA 1
ATOM 687 C C . ALA A 1 98 ? 17.916 8.824 -19.049 1.00 68.31 98 ALA A C 1
ATOM 689 O O . ALA A 1 98 ? 17.853 9.152 -20.228 1.00 68.31 98 ALA A O 1
ATOM 690 N N . ASP A 1 99 ? 18.613 7.764 -18.647 1.00 71.19 99 ASP A N 1
ATOM 691 C CA . ASP A 1 99 ? 19.383 6.871 -19.509 1.00 71.19 99 ASP A CA 1
ATOM 692 C C . ASP A 1 99 ? 18.469 6.066 -20.430 1.00 71.19 99 ASP A C 1
ATOM 694 O O . ASP A 1 99 ? 18.753 5.928 -21.619 1.00 71.19 99 ASP A O 1
ATOM 698 N N . ALA A 1 100 ? 17.336 5.573 -19.917 1.00 74.31 100 ALA A N 1
ATOM 699 C CA . ALA A 1 100 ? 16.334 4.904 -20.740 1.00 74.31 100 ALA A CA 1
ATOM 700 C C . ALA A 1 100 ? 15.727 5.858 -21.782 1.00 74.31 100 ALA A C 1
ATOM 702 O O . ALA A 1 100 ? 15.559 5.471 -22.940 1.00 74.31 100 ALA A O 1
ATOM 703 N N . LEU A 1 101 ? 15.433 7.103 -21.393 1.00 78.00 101 LEU A N 1
ATOM 704 C CA . LEU A 1 101 ? 14.925 8.126 -22.306 1.00 78.00 101 LEU A CA 1
ATOM 705 C C . LEU A 1 101 ? 15.976 8.507 -23.357 1.00 78.00 101 LEU A C 1
ATOM 707 O O . LEU A 1 101 ? 15.684 8.465 -24.547 1.00 78.00 101 LEU A O 1
ATOM 711 N N . SER A 1 102 ? 17.209 8.775 -22.931 1.00 81.62 102 SER A N 1
ATOM 712 C CA . SER A 1 102 ? 18.349 9.081 -23.803 1.00 81.62 102 SER A CA 1
ATOM 713 C C . SER A 1 102 ? 18.639 7.940 -24.787 1.00 81.62 102 SER A C 1
ATOM 715 O O . SER A 1 102 ? 18.841 8.161 -25.982 1.00 81.62 102 SER A O 1
ATOM 717 N N . GLY A 1 103 ? 18.574 6.690 -24.322 1.00 85.69 103 GLY A N 1
ATOM 718 C CA . GLY A 1 103 ? 18.698 5.505 -25.169 1.00 85.69 103 GLY A CA 1
ATOM 719 C C . GLY A 1 103 ? 17.583 5.400 -26.213 1.00 85.69 103 GLY A C 1
ATOM 720 O O . GLY A 1 103 ? 17.857 5.084 -27.372 1.00 85.69 103 GLY A O 1
ATOM 721 N N . ALA A 1 104 ? 16.339 5.705 -25.836 1.00 86.12 104 ALA A N 1
ATOM 722 C CA . ALA A 1 104 ? 15.204 5.715 -26.756 1.00 86.12 104 ALA A CA 1
ATOM 723 C C . ALA A 1 104 ? 15.307 6.841 -27.800 1.00 86.12 104 ALA A C 1
ATOM 725 O O . ALA A 1 104 ? 15.073 6.598 -28.985 1.00 86.12 104 ALA A O 1
ATOM 726 N N . GLU A 1 105 ? 15.705 8.047 -27.389 1.00 89.81 105 GLU A N 1
ATOM 727 C CA . GLU A 1 105 ? 15.939 9.188 -28.285 1.00 89.81 105 GLU A CA 1
ATOM 728 C C . GLU A 1 105 ? 17.044 8.884 -29.297 1.00 89.81 105 GLU A C 1
ATOM 730 O O . GLU A 1 105 ? 16.887 9.143 -30.492 1.00 89.81 105 GLU A O 1
ATOM 735 N N . ARG A 1 106 ? 18.134 8.254 -28.846 1.00 88.62 106 ARG A N 1
ATOM 736 C CA . ARG A 1 106 ? 19.219 7.812 -29.723 1.00 88.62 106 ARG A CA 1
ATOM 737 C C . ARG A 1 106 ? 18.748 6.777 -30.740 1.00 88.62 106 ARG A C 1
ATOM 739 O O . ARG A 1 106 ? 19.028 6.926 -31.924 1.00 88.62 106 ARG A O 1
ATOM 746 N N . ALA A 1 107 ? 18.005 5.762 -30.304 1.00 88.56 107 ALA A N 1
ATOM 747 C CA . ALA A 1 107 ? 17.471 4.746 -31.208 1.00 88.56 107 ALA A CA 1
ATOM 748 C C . ALA A 1 107 ? 16.517 5.349 -32.257 1.00 88.56 107 ALA A C 1
ATOM 750 O O . ALA A 1 107 ? 16.536 4.944 -33.419 1.00 88.56 107 ALA A O 1
ATOM 751 N N . ALA A 1 108 ? 15.715 6.346 -31.870 1.00 89.69 108 ALA A N 1
ATOM 752 C CA . ALA A 1 108 ? 14.849 7.075 -32.791 1.00 89.69 108 ALA A CA 1
ATOM 753 C C . ALA A 1 108 ? 15.649 7.907 -33.809 1.00 89.69 108 ALA A C 1
ATOM 755 O O . ALA A 1 108 ? 15.305 7.920 -34.992 1.00 89.69 108 ALA A O 1
ATOM 756 N N . ALA A 1 109 ? 16.729 8.564 -33.376 1.00 87.12 109 ALA A N 1
ATOM 757 C CA . ALA A 1 109 ? 17.619 9.314 -34.260 1.00 87.12 109 ALA A CA 1
ATOM 758 C C . ALA A 1 109 ? 18.337 8.399 -35.266 1.00 87.12 109 ALA A C 1
ATOM 760 O O . ALA A 1 109 ? 18.349 8.702 -36.460 1.00 87.12 109 ALA A O 1
ATOM 761 N N . ASP A 1 110 ? 18.858 7.257 -34.812 1.00 85.81 110 ASP A N 1
ATOM 762 C CA . ASP A 1 110 ? 19.525 6.268 -35.666 1.00 85.81 110 ASP A CA 1
ATOM 763 C C . ASP A 1 110 ? 18.548 5.694 -36.708 1.00 85.81 110 ASP A C 1
ATOM 765 O O . ASP A 1 110 ? 18.860 5.626 -37.899 1.00 85.81 110 ASP A O 1
ATOM 769 N N . ALA A 1 111 ? 17.317 5.372 -36.294 1.00 83.12 111 ALA A N 1
ATOM 770 C CA . ALA A 1 111 ? 16.262 4.937 -37.207 1.00 83.12 111 ALA A CA 1
ATOM 771 C C . ALA A 1 111 ? 15.882 6.024 -38.231 1.00 83.12 111 ALA A C 1
ATOM 773 O O . ALA A 1 111 ? 15.643 5.715 -39.399 1.00 83.12 111 ALA A O 1
ATOM 774 N N . GLY A 1 112 ? 15.850 7.297 -37.825 1.00 81.00 112 GLY A N 1
ATOM 775 C CA . GLY A 1 112 ? 15.609 8.431 -38.720 1.00 81.00 112 GLY A CA 1
ATOM 776 C C . GLY A 1 112 ? 16.739 8.655 -39.730 1.00 81.00 112 GLY A C 1
ATOM 777 O O . GLY A 1 112 ? 16.472 8.969 -40.893 1.00 81.00 112 GLY A O 1
ATOM 778 N N . ALA A 1 113 ? 17.992 8.452 -39.321 1.00 79.69 113 ALA A N 1
ATOM 779 C CA . ALA A 1 113 ? 19.158 8.540 -40.197 1.00 79.69 113 ALA A CA 1
ATOM 780 C C . ALA A 1 113 ? 19.159 7.421 -41.251 1.00 79.69 113 ALA A C 1
ATOM 782 O O . ALA A 1 113 ? 19.314 7.701 -42.440 1.00 79.69 113 ALA A O 1
ATOM 783 N N . GLU A 1 114 ? 18.888 6.179 -40.844 1.00 73.62 114 GLU A N 1
ATOM 784 C CA . GLU A 1 114 ? 18.694 5.047 -41.761 1.00 73.62 114 GLU A CA 1
ATOM 785 C C . GLU A 1 114 ? 17.521 5.298 -42.718 1.00 73.62 114 GLU A C 1
ATOM 787 O O . GLU A 1 114 ? 17.652 5.150 -43.932 1.00 73.62 114 GLU A O 1
ATOM 792 N N . ALA A 1 115 ? 16.375 5.761 -42.214 1.00 78.44 115 ALA A N 1
ATOM 793 C CA . ALA A 1 115 ? 15.237 6.100 -43.066 1.00 78.44 115 ALA A CA 1
ATOM 794 C C . ALA A 1 115 ? 15.589 7.198 -44.085 1.00 78.44 115 ALA A C 1
ATOM 796 O O . ALA A 1 115 ? 15.216 7.095 -45.255 1.00 78.44 115 ALA A O 1
ATOM 797 N N . SER A 1 116 ? 16.357 8.211 -43.674 1.00 75.50 116 SER A N 1
ATOM 798 C CA . SER A 1 116 ? 16.844 9.271 -44.564 1.00 75.50 116 SER A CA 1
ATOM 799 C C . SER A 1 116 ? 17.779 8.715 -45.640 1.00 75.50 116 SER A C 1
ATOM 801 O O . SER A 1 116 ? 17.637 9.073 -46.811 1.00 75.50 116 SER A O 1
ATOM 803 N N . TRP A 1 117 ? 18.653 7.769 -45.284 1.00 65.88 117 TRP A N 1
ATOM 804 C CA . TRP A 1 117 ? 19.536 7.067 -46.219 1.00 65.88 117 TRP A CA 1
ATOM 805 C C . TRP A 1 117 ? 18.756 6.294 -47.293 1.00 65.88 117 TRP A C 1
ATOM 807 O O . TRP A 1 117 ? 19.057 6.381 -48.487 1.00 65.88 117 TRP A O 1
ATOM 817 N N . TRP A 1 118 ? 17.689 5.595 -46.902 1.00 69.44 118 TRP A N 1
ATOM 818 C CA . TRP A 1 118 ? 16.834 4.860 -47.840 1.00 69.44 118 TRP A CA 1
ATOM 819 C C . TRP A 1 118 ? 15.876 5.758 -48.639 1.00 69.44 118 TRP A C 1
ATOM 821 O O . TRP A 1 118 ? 15.499 5.386 -49.753 1.00 69.44 118 TRP A O 1
ATOM 831 N N . SER A 1 119 ? 15.527 6.947 -48.130 1.00 71.31 119 SER A N 1
ATOM 832 C CA . SER A 1 119 ? 14.568 7.880 -48.754 1.00 71.31 119 SER A CA 1
ATOM 833 C C . SER A 1 119 ? 15.050 8.525 -50.063 1.00 71.31 119 SER A C 1
ATOM 835 O O . SER A 1 119 ? 14.244 9.079 -50.807 1.00 71.31 119 SER A O 1
ATOM 837 N N . GLY A 1 120 ? 16.344 8.414 -50.392 1.00 63.75 120 GLY A N 1
ATOM 838 C CA . GLY A 1 120 ? 16.877 8.766 -51.713 1.00 63.75 120 GLY A CA 1
ATOM 839 C C . GLY A 1 120 ? 17.178 10.249 -51.946 1.00 63.75 120 GLY A C 1
ATOM 840 O O . GLY A 1 120 ? 17.450 10.616 -53.086 1.00 63.75 120 GLY A O 1
ATOM 841 N N . VAL A 1 121 ? 17.165 11.089 -50.906 1.00 58.59 121 VAL A N 1
ATOM 842 C CA . VAL A 1 121 ? 17.433 12.537 -51.032 1.00 58.59 121 VAL A CA 1
ATOM 843 C C . VAL A 1 121 ? 18.935 12.856 -51.139 1.00 58.59 121 VAL A C 1
ATOM 845 O O . VAL A 1 121 ? 19.286 13.903 -51.671 1.00 58.59 121 VAL A O 1
ATOM 848 N N . ASP A 1 122 ? 19.826 11.945 -50.724 1.00 57.06 122 ASP A N 1
ATOM 849 C CA . ASP A 1 122 ? 21.280 12.189 -50.723 1.00 57.06 122 ASP A CA 1
ATOM 850 C C . ASP A 1 122 ? 22.102 10.944 -51.110 1.00 57.06 122 ASP A C 1
ATOM 852 O O . ASP A 1 122 ? 22.973 10.460 -50.387 1.00 57.06 122 ASP A O 1
ATOM 856 N N . ARG A 1 123 ? 21.798 10.354 -52.273 1.00 59.28 123 ARG A N 1
ATOM 857 C CA . ARG A 1 123 ? 22.684 9.343 -52.868 1.00 59.28 123 ARG A CA 1
ATOM 858 C C . ARG A 1 123 ? 23.841 10.056 -53.556 1.00 59.28 123 ARG A C 1
ATOM 860 O O . ARG A 1 123 ? 23.786 10.295 -54.759 1.00 59.28 123 ARG A O 1
ATOM 867 N N . THR A 1 124 ? 24.898 10.384 -52.822 1.00 64.25 124 THR A N 1
ATOM 868 C CA . THR A 1 124 ? 26.157 10.751 -53.476 1.00 64.25 124 THR A CA 1
ATOM 869 C C . THR A 1 124 ? 26.710 9.495 -54.146 1.00 64.25 124 THR A C 1
ATOM 871 O O . THR A 1 124 ? 26.994 8.489 -53.494 1.00 64.25 124 THR A O 1
ATOM 874 N N . GLU A 1 125 ? 26.781 9.518 -55.474 1.00 64.12 125 GLU A N 1
ATOM 875 C CA . GLU A 1 125 ? 27.255 8.397 -56.279 1.00 64.12 125 GLU A CA 1
ATOM 876 C C . GLU A 1 125 ? 28.667 8.001 -55.816 1.00 64.12 125 GLU A C 1
ATOM 878 O O . GLU A 1 125 ? 29.590 8.818 -55.815 1.00 64.12 125 GLU A O 1
ATOM 883 N N . LYS A 1 126 ? 28.845 6.751 -55.367 1.00 62.72 126 LYS A N 1
ATOM 884 C CA . LYS A 1 126 ? 30.171 6.251 -54.986 1.00 62.72 126 LYS A CA 1
ATOM 885 C C . LYS A 1 126 ? 31.057 6.307 -56.239 1.00 62.72 126 LYS A C 1
ATOM 887 O O . LYS A 1 126 ? 30.680 5.682 -57.232 1.00 62.72 126 LYS A O 1
ATOM 892 N N . PRO A 1 127 ? 32.208 7.008 -56.227 1.00 69.62 127 PRO A N 1
ATOM 893 C CA . PRO A 1 127 ? 33.048 7.110 -57.412 1.00 69.62 127 PRO A CA 1
ATOM 894 C C . PRO A 1 127 ? 33.430 5.706 -57.879 1.00 69.62 127 PRO A C 1
ATOM 896 O O . PRO A 1 127 ? 33.870 4.869 -57.081 1.00 69.62 127 PRO A O 1
ATOM 899 N N . ALA A 1 128 ? 33.196 5.434 -59.164 1.00 73.25 128 ALA A N 1
ATOM 900 C CA . ALA A 1 128 ? 33.468 4.132 -59.749 1.00 73.25 128 ALA A CA 1
ATOM 901 C C . ALA A 1 128 ? 34.948 3.767 -59.526 1.00 73.25 128 ALA A C 1
ATOM 903 O O . ALA A 1 128 ? 35.821 4.614 -59.735 1.00 73.25 128 ALA A O 1
ATOM 904 N N . PRO A 1 129 ? 35.260 2.528 -59.098 1.00 75.62 129 PRO A N 1
ATOM 905 C CA . PRO A 1 129 ? 36.645 2.112 -58.947 1.00 75.62 129 PRO A CA 1
ATOM 906 C C . PRO A 1 129 ? 37.346 2.204 -60.303 1.00 75.62 129 PRO A C 1
ATOM 908 O O . PRO A 1 129 ? 36.816 1.742 -61.316 1.00 75.62 129 PRO A O 1
ATOM 911 N N . HIS A 1 130 ? 38.534 2.808 -60.307 1.00 69.69 130 HIS A N 1
ATOM 912 C CA . HIS A 1 130 ? 39.339 3.009 -61.506 1.00 69.69 130 HIS A CA 1
ATOM 913 C C . HIS A 1 130 ? 39.641 1.646 -62.148 1.00 69.69 130 HIS A C 1
ATOM 915 O O . HIS A 1 130 ? 40.374 0.832 -61.584 1.00 69.69 130 HIS A O 1
ATOM 921 N N . ARG A 1 131 ? 39.035 1.367 -63.306 1.00 74.25 131 ARG A N 1
ATOM 922 C CA . ARG A 1 131 ? 39.330 0.162 -64.086 1.00 74.25 131 ARG A CA 1
ATOM 923 C C . ARG A 1 131 ? 40.462 0.490 -65.048 1.00 74.25 131 ARG A C 1
ATOM 925 O O . ARG A 1 131 ? 40.267 1.268 -65.975 1.00 74.25 131 ARG A O 1
ATOM 932 N N . PHE A 1 132 ? 41.628 -0.097 -64.808 1.00 66.00 132 PHE A N 1
ATOM 933 C CA . PHE A 1 132 ? 42.693 -0.152 -65.803 1.00 66.00 132 PHE A CA 1
ATOM 934 C C . PHE A 1 132 ? 42.356 -1.297 -66.758 1.00 66.00 132 PHE A C 1
ATOM 936 O O . PHE A 1 132 ? 42.224 -2.442 -66.321 1.00 66.00 132 PHE A O 1
ATOM 943 N N . TRP A 1 133 ? 42.131 -0.963 -68.022 1.00 62.75 133 TRP A N 1
ATOM 944 C CA . TRP A 1 133 ? 42.116 -1.901 -69.137 1.00 62.75 133 TRP A CA 1
ATOM 945 C C . TRP A 1 133 ? 43.350 -1.638 -69.992 1.00 62.75 133 TRP A C 1
ATOM 947 O O . TRP A 1 133 ? 43.791 -0.465 -70.024 1.00 62.75 133 TRP A O 1
#